Protein AF-A0A7S2HDJ0-F1 (afdb_monomer_lite)

Structure (mmCIF, N/CA/C/O backbone):
data_AF-A0A7S2HDJ0-F1
#
_entry.id   AF-A0A7S2HDJ0-F1
#
loop_
_atom_site.group_PDB
_atom_site.id
_atom_site.type_symbol
_atom_site.label_atom_id
_a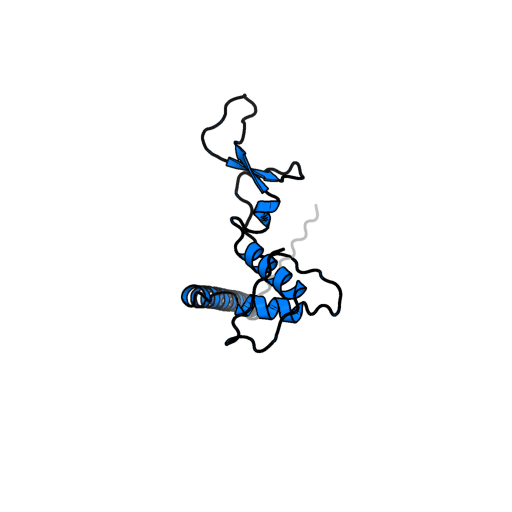tom_site.label_alt_id
_atom_site.label_comp_id
_atom_site.label_asym_id
_atom_site.label_entity_id
_atom_site.label_seq_id
_atom_site.pdbx_PDB_ins_code
_atom_site.Cartn_x
_atom_site.Cartn_y
_atom_site.Cartn_z
_atom_site.occupancy
_atom_site.B_iso_or_equiv
_atom_site.auth_seq_id
_atom_site.auth_comp_id
_atom_site.auth_asym_id
_atom_site.auth_atom_id
_atom_site.pdbx_PDB_model_num
ATOM 1 N N . TYR A 1 1 ? -6.342 12.410 1.109 1.00 81.88 1 TYR A N 1
ATOM 2 C CA . TYR A 1 1 ? -6.616 11.219 0.274 1.00 81.88 1 TYR A CA 1
ATOM 3 C C . TYR A 1 1 ? -8.071 10.812 0.519 1.00 81.88 1 TYR A C 1
ATOM 5 O O . TYR A 1 1 ? -8.551 11.154 1.596 1.00 81.88 1 TYR A O 1
ATOM 13 N N . PRO A 1 2 ? -8.827 10.201 -0.415 1.00 92.69 2 PRO A N 1
ATOM 14 C CA . PRO A 1 2 ? -10.202 9.777 -0.120 1.00 92.69 2 PRO A CA 1
ATOM 15 C C . PRO A 1 2 ? -10.238 8.757 1.028 1.00 92.69 2 PRO A C 1
ATOM 17 O O . PRO A 1 2 ? -9.306 7.973 1.188 1.00 92.69 2 PRO A O 1
ATOM 20 N N . ALA A 1 3 ? -11.294 8.791 1.840 1.00 93.62 3 ALA A N 1
ATOM 21 C CA . ALA A 1 3 ? -11.500 7.834 2.924 1.00 93.62 3 ALA A CA 1
ATOM 22 C C . ALA A 1 3 ? -12.165 6.552 2.399 1.00 93.62 3 ALA A C 1
ATOM 24 O O . ALA A 1 3 ? -13.016 6.619 1.513 1.00 93.62 3 ALA A O 1
ATOM 25 N N . GLN A 1 4 ? -11.790 5.405 2.965 1.00 91.38 4 GLN A N 1
ATOM 26 C CA . GLN A 1 4 ? -12.448 4.117 2.758 1.00 91.38 4 GLN A CA 1
ATOM 27 C C . GLN A 1 4 ? -13.011 3.608 4.078 1.00 91.38 4 GLN A C 1
ATOM 29 O O . GLN A 1 4 ? -12.298 3.566 5.082 1.00 91.38 4 GLN A O 1
ATOM 34 N N . ASP A 1 5 ? -14.275 3.205 4.064 1.00 88.25 5 ASP A N 1
ATOM 35 C CA . ASP A 1 5 ? -14.889 2.521 5.194 1.00 88.25 5 ASP A CA 1
ATOM 36 C C . ASP A 1 5 ? -14.605 1.013 5.134 1.00 88.25 5 ASP A C 1
ATOM 38 O O . ASP A 1 5 ? -14.351 0.442 4.071 1.00 88.25 5 ASP A O 1
ATOM 42 N N . VAL A 1 6 ? -14.623 0.378 6.303 1.00 87.31 6 VAL A N 1
ATOM 43 C CA . VAL A 1 6 ? -14.433 -1.070 6.458 1.00 87.31 6 VAL A CA 1
ATOM 44 C C . VAL A 1 6 ? -15.812 -1.726 6.549 1.00 87.31 6 VAL A C 1
ATOM 46 O O . VAL A 1 6 ? -16.703 -1.134 7.167 1.00 87.31 6 VAL A O 1
ATOM 49 N N . PRO A 1 7 ? -16.011 -2.932 5.986 1.00 81.94 7 PRO A N 1
ATOM 50 C CA . PRO A 1 7 ? -17.234 -3.697 6.201 1.00 81.94 7 PRO A CA 1
ATOM 51 C C . PRO A 1 7 ? -17.507 -3.894 7.702 1.00 81.94 7 PRO A C 1
ATOM 53 O O . PRO A 1 7 ? -16.668 -4.415 8.443 1.00 81.94 7 PRO A O 1
ATOM 56 N N . THR A 1 8 ? -18.669 -3.429 8.167 1.00 79.12 8 THR A N 1
ATOM 57 C CA . THR A 1 8 ? -19.036 -3.413 9.596 1.00 79.12 8 THR A CA 1
ATOM 58 C C . THR A 1 8 ? -19.361 -4.798 10.151 1.00 79.12 8 THR A C 1
ATOM 60 O O . THR A 1 8 ? -19.319 -5.005 11.361 1.00 79.12 8 THR A O 1
ATOM 63 N N . ASP A 1 9 ? -19.666 -5.749 9.276 1.00 83.44 9 ASP A N 1
ATOM 64 C CA . ASP A 1 9 ? -19.882 -7.163 9.572 1.00 83.44 9 ASP A CA 1
ATOM 65 C C . ASP A 1 9 ? -18.575 -7.916 9.859 1.00 83.44 9 ASP A C 1
ATOM 67 O O . ASP A 1 9 ? -18.581 -8.896 10.604 1.00 83.44 9 ASP A O 1
ATOM 71 N N . ALA A 1 10 ? -17.453 -7.443 9.314 1.00 81.69 10 ALA A N 1
ATOM 72 C CA . ALA A 1 10 ? -16.160 -8.109 9.431 1.00 81.69 10 ALA A CA 1
ATOM 73 C C . ALA A 1 10 ? -15.216 -7.465 10.464 1.00 81.69 10 ALA A C 1
ATOM 75 O O . ALA A 1 10 ? -14.338 -8.143 11.002 1.00 81.69 10 ALA A O 1
ATOM 76 N N . LEU A 1 11 ? -15.392 -6.176 10.782 1.00 85.50 11 LEU A N 1
ATOM 77 C CA . LEU A 1 11 ? -14.609 -5.485 11.808 1.00 85.50 11 LEU A CA 1
ATOM 78 C C . LEU A 1 11 ? -15.492 -4.556 12.653 1.00 85.50 11 LEU A C 1
ATOM 80 O O . LEU A 1 11 ? -15.954 -3.519 12.188 1.00 85.50 11 LEU A O 1
ATOM 84 N N . ALA A 1 12 ? -15.647 -4.876 13.940 1.00 87.62 12 ALA A N 1
ATOM 85 C CA . ALA A 1 12 ? -16.440 -4.079 14.886 1.00 87.62 12 ALA A CA 1
ATOM 86 C C . ALA A 1 12 ? -15.779 -2.746 15.313 1.00 87.62 12 ALA A C 1
ATOM 88 O O . ALA A 1 12 ? -16.302 -2.035 16.170 1.00 87.62 12 ALA A O 1
ATOM 89 N N . LEU A 1 13 ? -14.603 -2.419 14.770 1.00 85.50 13 LEU A N 1
ATOM 90 C CA . LEU A 1 13 ? -13.811 -1.259 15.167 1.00 85.50 13 LEU A CA 1
ATOM 91 C C . LEU A 1 13 ? -14.060 -0.074 14.227 1.00 85.50 13 LEU A C 1
ATOM 93 O O . LEU A 1 13 ? -13.870 -0.171 13.017 1.00 85.50 13 LEU A O 1
ATOM 97 N N . THR A 1 14 ? -14.407 1.078 14.800 1.00 91.19 14 THR A N 1
ATOM 98 C CA . THR A 1 14 ? -14.558 2.327 14.047 1.00 91.19 14 THR A CA 1
ATOM 99 C C . THR A 1 14 ? -13.198 2.978 13.810 1.00 91.19 14 THR A C 1
ATOM 101 O O . THR A 1 14 ? -12.558 3.458 14.747 1.00 91.19 14 THR A O 1
ATOM 104 N N . LEU A 1 15 ? -12.772 3.043 12.547 1.00 93.38 15 LEU A N 1
ATOM 105 C CA . LEU A 1 15 ? -11.538 3.727 12.164 1.00 93.38 15 LEU A CA 1
ATOM 106 C C . LEU A 1 15 ? -11.670 5.255 12.234 1.00 93.38 15 LEU A C 1
ATOM 108 O O . LEU A 1 15 ? -12.661 5.862 11.802 1.00 93.38 15 LEU A O 1
ATOM 112 N N . GLN A 1 16 ? -10.604 5.894 12.707 1.00 95.50 16 GLN A N 1
ATOM 113 C CA . GLN A 1 16 ? -10.457 7.345 12.675 1.00 95.50 16 GLN A CA 1
ATOM 114 C C . GLN A 1 16 ? -10.378 7.862 11.226 1.00 95.50 16 GLN A C 1
ATOM 116 O O . GLN A 1 16 ? -10.009 7.108 10.320 1.00 95.50 16 GLN A O 1
ATOM 121 N N . PRO A 1 17 ? -10.701 9.144 10.964 1.00 95.50 17 PRO A N 1
ATOM 122 C CA . PRO A 1 17 ? -10.718 9.678 9.602 1.00 95.50 17 PRO A CA 1
ATOM 123 C C . PRO A 1 17 ? -9.393 9.509 8.850 1.00 95.50 17 PRO A C 1
ATOM 125 O O . PRO A 1 17 ? -9.406 9.191 7.666 1.00 95.50 17 PRO A O 1
ATOM 128 N N . TRP A 1 18 ? -8.250 9.673 9.525 1.00 94.94 18 TRP A N 1
ATOM 129 C CA . TRP A 1 18 ? -6.934 9.475 8.906 1.00 94.94 18 TRP A CA 1
ATOM 130 C C . TRP A 1 18 ? -6.652 8.001 8.598 1.00 94.94 18 TRP A C 1
ATOM 132 O O . TRP A 1 18 ? -6.180 7.699 7.509 1.00 94.94 18 TRP A O 1
ATOM 142 N N . GLN A 1 19 ? -7.040 7.081 9.485 1.00 95.62 19 GLN A N 1
ATOM 143 C CA . GLN A 1 19 ? -6.859 5.637 9.284 1.00 95.62 19 GLN A CA 1
ATOM 144 C C . GLN A 1 19 ? -7.632 5.136 8.062 1.00 95.62 19 GLN A C 1
ATOM 146 O O . GLN A 1 19 ? -7.142 4.299 7.312 1.00 95.62 19 GLN A O 1
ATOM 151 N N . ARG A 1 20 ? -8.820 5.699 7.807 1.00 95.44 20 ARG A N 1
ATOM 152 C CA . ARG A 1 20 ? -9.611 5.411 6.599 1.00 95.44 20 ARG A CA 1
ATOM 153 C C . ARG A 1 20 ? -8.941 5.895 5.318 1.00 95.44 20 ARG A C 1
ATOM 155 O O . ARG A 1 20 ? -9.089 5.272 4.270 1.00 95.44 20 ARG A O 1
ATOM 162 N N . GLN A 1 21 ? -8.203 7.001 5.388 1.00 96.31 21 GLN A N 1
ATOM 163 C CA . GLN A 1 21 ? -7.406 7.484 4.261 1.00 96.31 21 GLN A CA 1
ATOM 164 C C . GLN A 1 21 ? -6.178 6.601 4.032 1.00 96.31 21 GLN A C 1
ATOM 166 O O . GLN A 1 21 ? -5.887 6.254 2.886 1.00 96.31 21 GLN A O 1
ATOM 171 N N . THR A 1 22 ? -5.487 6.204 5.106 1.00 96.06 22 THR A N 1
ATOM 172 C CA . THR A 1 22 ? -4.358 5.266 5.044 1.00 96.06 22 THR A CA 1
ATOM 173 C C . THR A 1 22 ? -4.796 3.918 4.479 1.00 96.06 22 THR A C 1
ATOM 175 O O . THR A 1 22 ? -4.134 3.396 3.586 1.00 96.06 22 THR A O 1
ATOM 178 N N . LEU A 1 23 ? -5.952 3.403 4.905 1.00 94.81 23 LEU A N 1
ATOM 179 C CA . LEU A 1 23 ? -6.549 2.176 4.380 1.00 94.81 23 LEU A CA 1
ATOM 180 C C . LEU A 1 23 ? -6.783 2.255 2.868 1.00 94.81 23 LEU A C 1
ATOM 182 O O . LEU A 1 23 ? -6.300 1.393 2.136 1.00 94.81 23 LEU A O 1
ATOM 186 N N . LYS A 1 24 ? -7.464 3.309 2.391 1.00 95.19 24 LYS A N 1
ATOM 187 C CA . LYS A 1 24 ? -7.703 3.501 0.952 1.00 95.19 24 LYS A CA 1
ATOM 188 C C . LYS A 1 24 ? -6.392 3.542 0.179 1.00 95.19 24 LYS A C 1
ATOM 190 O O . LYS A 1 24 ? -6.287 2.967 -0.898 1.00 95.19 24 LYS A O 1
ATOM 195 N N . ARG A 1 25 ? -5.381 4.215 0.737 1.00 94.56 25 ARG A N 1
ATOM 196 C CA . ARG A 1 25 ? -4.068 4.342 0.100 1.00 94.56 25 ARG A CA 1
ATOM 197 C C . ARG A 1 25 ? -3.355 3.004 0.015 1.00 94.56 25 ARG A C 1
ATOM 199 O O . ARG A 1 25 ? -2.767 2.697 -1.016 1.00 94.56 25 ARG A O 1
ATOM 206 N N . ALA A 1 26 ? -3.409 2.218 1.082 1.00 93.94 26 ALA A N 1
ATOM 207 C CA . ALA A 1 26 ? -2.818 0.893 1.104 1.00 93.94 26 ALA A CA 1
ATOM 208 C C . ALA A 1 26 ? -3.500 -0.035 0.083 1.00 93.94 26 ALA A C 1
ATOM 210 O O . ALA A 1 26 ? -2.803 -0.666 -0.707 1.00 93.94 26 ALA A O 1
ATOM 211 N N . ALA A 1 27 ? -4.835 -0.033 0.013 1.00 92.25 27 ALA A N 1
ATOM 212 C CA . ALA A 1 27 ? -5.591 -0.814 -0.970 1.00 92.25 27 ALA A CA 1
ATOM 213 C C . ALA A 1 27 ? -5.268 -0.411 -2.426 1.00 92.25 27 ALA A C 1
ATOM 215 O O . ALA A 1 27 ? -5.080 -1.263 -3.299 1.00 92.25 27 ALA A O 1
ATOM 216 N N . ASP A 1 28 ? -5.126 0.888 -2.694 1.00 92.25 28 ASP A N 1
ATOM 217 C CA . ASP A 1 28 ? -4.737 1.384 -4.020 1.00 92.25 28 ASP A CA 1
ATOM 218 C C . ASP A 1 28 ? -3.302 0.973 -4.390 1.00 92.25 28 ASP A C 1
ATOM 220 O O . ASP A 1 28 ? -3.009 0.682 -5.546 1.00 92.25 28 ASP A O 1
ATOM 224 N N . HIS A 1 29 ? -2.400 0.890 -3.410 1.00 91.25 29 HIS A N 1
ATOM 225 C CA . HIS A 1 29 ? -1.033 0.406 -3.617 1.00 91.25 29 HIS A CA 1
ATOM 226 C C . HIS A 1 29 ? -0.958 -1.115 -3.843 1.00 91.25 29 HIS A C 1
ATOM 228 O O . HIS A 1 29 ? -0.083 -1.588 -4.572 1.00 91.25 29 HIS A O 1
ATOM 234 N N . GLU A 1 30 ? -1.856 -1.900 -3.245 1.00 90.69 30 GLU A N 1
ATOM 235 C CA . GLU A 1 30 ? -1.959 -3.340 -3.518 1.00 90.69 30 GLU A CA 1
ATOM 236 C C . GLU A 1 30 ? -2.475 -3.629 -4.932 1.00 90.69 30 GLU A C 1
ATOM 238 O O . GLU A 1 30 ? -2.050 -4.602 -5.553 1.00 90.69 30 GLU A O 1
ATOM 243 N N . SER A 1 31 ? -3.343 -2.760 -5.455 1.00 89.38 31 SER A N 1
ATOM 244 C CA . SER A 1 31 ? -3.953 -2.886 -6.784 1.00 89.38 31 SER A CA 1
ATOM 245 C C . SER A 1 31 ? -3.208 -2.137 -7.896 1.00 89.38 31 SER A C 1
ATOM 247 O O . SER A 1 31 ? -3.633 -2.171 -9.053 1.00 89.38 31 SER A O 1
ATOM 249 N N . LEU A 1 32 ? -2.083 -1.488 -7.578 1.00 89.56 32 LEU A N 1
ATOM 250 C CA . LEU A 1 32 ? -1.310 -0.705 -8.536 1.00 89.56 32 LEU A CA 1
ATOM 251 C C . LEU A 1 32 ? -0.801 -1.592 -9.695 1.00 89.56 32 LEU A C 1
ATOM 253 O O . LEU A 1 32 ? -0.070 -2.558 -9.446 1.00 89.56 32 LEU A O 1
ATOM 257 N N . PRO A 1 33 ? -1.122 -1.277 -10.966 1.00 86.88 33 PRO A N 1
ATOM 258 C CA . PRO A 1 33 ? -0.614 -2.031 -12.110 1.00 86.88 33 PRO A CA 1
ATOM 259 C C . PRO A 1 33 ? 0.919 -2.024 -12.159 1.00 86.88 33 PRO A C 1
ATOM 261 O O . PRO A 1 33 ? 1.544 -0.971 -12.091 1.00 86.88 33 PRO A O 1
ATOM 264 N N . GLY A 1 34 ? 1.541 -3.203 -12.265 1.00 84.50 34 GLY A N 1
ATOM 265 C CA . GLY A 1 34 ? 3.004 -3.347 -12.183 1.00 84.50 34 GLY A CA 1
ATOM 266 C C . GLY A 1 34 ? 3.580 -3.194 -10.765 1.00 84.50 34 GLY A C 1
ATOM 267 O O . GLY A 1 34 ? 4.799 -3.222 -10.584 1.00 84.50 34 GLY A O 1
ATOM 268 N N . GLY A 1 35 ? 2.715 -3.068 -9.754 1.00 89.94 35 GLY A N 1
ATOM 269 C CA . GLY A 1 35 ? 3.072 -2.981 -8.344 1.00 89.94 35 GLY A CA 1
ATOM 270 C C . GLY A 1 35 ? 3.884 -1.735 -7.996 1.00 89.94 35 GLY A C 1
ATOM 271 O O . GLY A 1 35 ? 4.010 -0.799 -8.782 1.00 89.94 35 GLY A O 1
ATOM 272 N N . LEU A 1 36 ? 4.493 -1.747 -6.815 1.00 88.88 36 LEU A N 1
ATOM 273 C CA . LEU A 1 36 ? 5.377 -0.705 -6.302 1.00 88.88 36 LEU A CA 1
ATOM 274 C C . LEU A 1 36 ? 6.506 -0.357 -7.286 1.00 88.88 36 LEU A C 1
ATOM 276 O O . LEU A 1 36 ? 6.880 0.805 -7.417 1.00 88.88 36 LEU A O 1
ATOM 280 N N . ASN A 1 37 ? 7.019 -1.348 -8.020 1.00 89.94 37 ASN A N 1
ATOM 281 C CA . ASN A 1 37 ? 8.119 -1.141 -8.960 1.00 89.94 37 ASN A CA 1
ATOM 282 C C . ASN A 1 37 ? 7.713 -0.326 -10.196 1.00 89.94 37 ASN A C 1
ATOM 284 O O . ASN A 1 37 ? 8.574 0.329 -10.780 1.00 89.94 37 ASN A O 1
ATOM 288 N N . SER A 1 38 ? 6.425 -0.258 -10.547 1.00 88.56 38 SER A N 1
ATOM 289 C CA . SER A 1 38 ? 5.935 0.633 -11.614 1.00 88.56 38 SER A CA 1
ATOM 290 C C . SER A 1 38 ? 6.167 2.127 -11.326 1.00 88.56 38 SER A C 1
ATOM 292 O O . SER A 1 38 ? 6.239 2.945 -12.248 1.00 88.56 38 SER A O 1
ATOM 294 N N . LEU A 1 39 ? 6.333 2.493 -10.048 1.00 88.62 39 LEU A N 1
ATOM 295 C CA . LEU A 1 39 ? 6.646 3.863 -9.636 1.00 88.62 39 LEU A CA 1
ATOM 296 C C . LEU A 1 39 ? 8.087 4.253 -9.968 1.00 88.62 39 LEU A C 1
ATOM 298 O O . LEU A 1 39 ? 8.377 5.432 -10.145 1.00 88.62 39 LEU A O 1
ATOM 302 N N . PHE A 1 40 ? 8.984 3.272 -10.055 1.00 90.81 40 PHE A N 1
ATOM 303 C CA . PHE A 1 40 ? 10.417 3.492 -10.237 1.00 90.81 40 PHE A CA 1
ATOM 304 C C . PHE A 1 40 ? 10.899 3.115 -11.631 1.00 90.81 40 PHE A C 1
ATOM 306 O O . PHE A 1 40 ? 11.919 3.631 -12.074 1.00 90.81 40 PHE A O 1
ATOM 313 N N . TRP A 1 41 ? 10.169 2.250 -12.327 1.00 90.38 41 TRP A N 1
ATOM 314 C CA . TRP A 1 41 ? 10.545 1.725 -13.630 1.00 90.38 41 TRP A CA 1
ATOM 315 C C . TRP A 1 41 ? 9.525 2.117 -14.688 1.00 90.38 41 TRP A C 1
ATOM 317 O O . TRP A 1 41 ? 8.318 2.084 -14.452 1.00 90.38 41 TRP A O 1
ATOM 327 N N . GLU A 1 42 ? 10.013 2.461 -15.871 1.00 89.19 42 GLU A N 1
ATOM 328 C CA . GLU A 1 42 ? 9.183 2.743 -17.036 1.00 89.19 42 GLU A CA 1
ATOM 329 C C . GLU A 1 42 ? 9.642 1.922 -18.237 1.00 89.19 42 GLU A C 1
ATOM 331 O O . GLU A 1 42 ? 10.837 1.674 -18.424 1.00 89.19 42 GLU A O 1
ATOM 336 N N . ALA A 1 43 ? 8.675 1.485 -19.042 1.00 86.19 43 ALA A N 1
ATOM 337 C CA . ALA A 1 43 ? 8.961 0.869 -20.324 1.00 86.19 43 ALA A CA 1
ATOM 338 C C . ALA A 1 43 ? 9.455 1.959 -21.281 1.00 86.19 43 ALA A C 1
ATOM 340 O O . ALA A 1 43 ? 8.787 2.973 -21.480 1.00 86.19 43 ALA A O 1
ATOM 341 N N . SER A 1 44 ? 10.626 1.743 -21.865 1.00 80.31 44 SER A N 1
ATOM 342 C CA . SER A 1 44 ? 11.258 2.654 -22.806 1.00 80.31 44 SER A CA 1
ATOM 343 C C . SER A 1 44 ? 11.655 1.886 -24.066 1.00 80.31 44 SER A C 1
ATOM 345 O O . SER A 1 44 ? 12.206 0.783 -23.967 1.00 80.31 44 SER A O 1
ATOM 347 N N . PRO A 1 45 ? 11.386 2.417 -25.269 1.00 72.62 45 PRO A N 1
ATOM 348 C CA . PRO A 1 45 ? 11.893 1.807 -26.487 1.00 72.62 45 PRO A CA 1
ATOM 349 C C . PRO A 1 45 ? 13.426 1.821 -26.444 1.00 72.62 45 PRO A C 1
ATOM 351 O O . PRO A 1 45 ? 14.042 2.881 -26.324 1.00 72.62 45 PRO A O 1
ATOM 354 N N . MET A 1 46 ? 14.056 0.646 -26.527 1.00 64.31 46 MET A N 1
ATOM 355 C CA . MET A 1 46 ? 15.511 0.576 -26.654 1.00 64.31 46 MET A CA 1
ATOM 356 C C . MET A 1 46 ? 15.901 1.153 -28.017 1.00 64.31 46 MET A C 1
ATOM 358 O O . MET A 1 46 ? 15.592 0.574 -29.057 1.00 64.31 46 MET A O 1
ATOM 362 N N . GLN A 1 47 ? 16.574 2.304 -28.017 1.00 60.03 47 GLN A N 1
ATOM 363 C CA . GLN A 1 47 ? 17.226 2.811 -29.219 1.00 60.03 47 GLN A CA 1
ATOM 364 C C . GLN A 1 47 ? 18.582 2.127 -29.369 1.00 60.03 47 GLN A C 1
ATOM 366 O O . GLN A 1 47 ? 19.382 2.096 -28.433 1.00 60.03 47 GLN A O 1
ATOM 371 N N . GLN A 1 48 ? 18.834 1.558 -30.545 1.00 56.50 48 GLN A N 1
ATOM 372 C CA . GLN A 1 48 ? 20.146 1.023 -30.877 1.00 56.50 48 GLN A CA 1
ATOM 373 C C . GLN A 1 48 ? 21.106 2.187 -31.169 1.00 56.50 48 GLN A C 1
ATOM 375 O O . GLN A 1 48 ? 20.698 3.216 -31.710 1.00 56.50 48 GLN A O 1
ATOM 380 N N . GLN A 1 49 ? 22.389 2.014 -30.841 1.00 55.84 49 GLN A N 1
ATOM 381 C CA . GLN A 1 49 ? 23.435 3.039 -30.982 1.00 55.84 49 GLN A CA 1
ATOM 382 C C . GLN A 1 49 ? 23.633 3.531 -32.437 1.00 55.84 49 GLN A C 1
ATOM 384 O O . GLN A 1 49 ? 24.186 4.605 -32.648 1.00 55.84 49 GLN A O 1
ATOM 389 N N . ASP A 1 50 ? 23.094 2.802 -33.422 1.00 59.66 50 ASP A N 1
ATOM 390 C CA . ASP A 1 50 ? 23.162 3.103 -34.860 1.00 59.66 50 ASP A CA 1
ATOM 391 C C . ASP A 1 50 ? 21.940 3.877 -35.406 1.00 59.66 50 ASP A C 1
ATOM 393 O O . ASP A 1 50 ? 21.709 3.923 -36.616 1.00 59.66 50 ASP A O 1
ATOM 397 N N . GLY A 1 51 ? 21.101 4.454 -34.536 1.00 59.62 51 GLY A N 1
ATOM 398 C CA . GLY A 1 51 ? 19.950 5.278 -34.940 1.00 59.62 51 GLY A CA 1
ATOM 399 C C . GLY A 1 51 ? 18.775 4.497 -35.544 1.00 59.62 51 GLY A C 1
ATOM 400 O O . GLY A 1 51 ? 17.825 5.094 -36.051 1.00 59.62 51 GLY A O 1
ATOM 401 N N . ARG A 1 52 ? 18.813 3.161 -35.488 1.00 58.50 52 ARG A N 1
ATOM 402 C CA . ARG A 1 52 ? 17.701 2.287 -35.873 1.00 58.50 52 ARG A CA 1
ATOM 403 C C . ARG A 1 52 ? 16.893 1.920 -34.631 1.00 58.50 52 ARG A C 1
ATOM 405 O O . ARG A 1 52 ? 17.412 1.310 -33.697 1.00 58.50 52 ARG A O 1
ATOM 412 N N . THR A 1 53 ? 15.615 2.287 -34.620 1.00 55.56 53 THR A N 1
ATOM 413 C CA . THR A 1 53 ? 14.654 1.775 -33.640 1.00 55.56 53 THR A CA 1
ATOM 414 C C . THR A 1 53 ? 14.381 0.319 -33.995 1.00 55.56 53 THR A C 1
ATOM 416 O O . THR A 1 53 ? 13.798 0.046 -35.042 1.00 55.56 53 THR A O 1
ATOM 419 N N . LEU A 1 54 ? 14.846 -0.621 -33.171 1.00 53.25 54 LEU A N 1
ATOM 420 C CA . LEU A 1 54 ? 14.429 -2.012 -33.310 1.00 53.25 54 LEU A CA 1
ATOM 421 C C . LEU A 1 54 ? 12.951 -2.099 -32.940 1.00 53.25 54 LEU A C 1
ATOM 423 O O . LEU A 1 54 ? 12.544 -1.640 -31.869 1.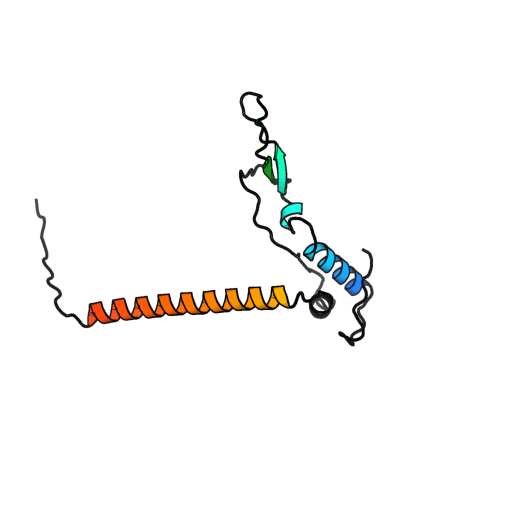00 53.25 54 LEU A O 1
ATOM 427 N N . ASP A 1 55 ? 12.162 -2.699 -33.825 1.00 48.47 55 ASP A N 1
ATOM 428 C CA . ASP A 1 55 ? 10.787 -3.053 -33.520 1.00 48.47 55 ASP A CA 1
ATOM 429 C C . ASP A 1 55 ? 10.756 -3.954 -32.270 1.00 48.47 55 ASP A C 1
ATOM 431 O O . ASP A 1 55 ? 11.260 -5.075 -32.253 1.00 48.47 55 ASP A O 1
ATOM 435 N N . ALA A 1 56 ? 10.126 -3.423 -31.222 1.00 50.97 56 ALA A N 1
ATOM 436 C CA . ALA A 1 56 ? 9.354 -4.156 -30.221 1.00 50.97 56 ALA A CA 1
ATOM 437 C C . ALA A 1 56 ? 10.053 -4.955 -29.096 1.00 50.97 56 ALA A C 1
ATOM 439 O O . ALA A 1 56 ? 9.393 -5.789 -28.477 1.00 50.97 56 ALA A O 1
ATOM 440 N N . THR A 1 57 ? 11.290 -4.643 -28.694 1.00 55.75 57 THR A N 1
ATOM 441 C CA . THR A 1 57 ? 11.748 -5.012 -27.330 1.00 55.75 57 THR A CA 1
ATOM 442 C C . THR A 1 57 ? 11.856 -3.768 -26.458 1.00 55.75 57 THR A C 1
ATOM 444 O O . THR A 1 57 ? 12.839 -3.032 -26.513 1.00 55.75 57 THR A O 1
ATOM 447 N N . ALA A 1 58 ? 10.802 -3.498 -25.682 1.00 66.62 58 ALA A N 1
ATOM 448 C CA . ALA A 1 58 ? 10.803 -2.422 -24.699 1.00 66.62 58 ALA A CA 1
ATOM 449 C C . ALA A 1 58 ? 11.796 -2.766 -23.581 1.00 66.62 58 ALA A C 1
ATOM 451 O O . ALA A 1 58 ? 11.595 -3.723 -22.830 1.00 66.62 58 ALA A O 1
ATOM 452 N N . GLY A 1 59 ? 12.872 -1.988 -23.490 1.00 81.50 59 GLY A N 1
ATOM 453 C CA . GLY A 1 59 ? 13.736 -1.993 -22.320 1.00 81.50 59 GLY A CA 1
ATOM 454 C C . GLY A 1 59 ? 13.019 -1.336 -21.144 1.00 81.50 59 GLY A C 1
ATOM 455 O O . GLY A 1 59 ? 12.039 -0.611 -21.305 1.00 81.50 59 GLY A O 1
ATOM 456 N N . TRP A 1 60 ? 13.514 -1.576 -19.941 1.00 86.38 60 TRP A N 1
ATOM 457 C CA . TRP A 1 60 ? 13.027 -0.932 -18.729 1.00 86.38 60 TRP A CA 1
ATOM 458 C C . TRP A 1 60 ? 14.090 0.024 -18.225 1.00 86.38 60 TRP A C 1
ATOM 460 O O . TRP A 1 60 ? 15.249 -0.361 -18.079 1.00 86.38 60 TRP A O 1
ATOM 470 N N . LYS A 1 61 ? 13.703 1.268 -17.960 1.00 89.81 61 LYS A N 1
ATOM 471 C CA . LYS A 1 61 ? 14.597 2.294 -17.425 1.00 89.81 61 LYS A CA 1
ATOM 472 C C . LYS A 1 61 ? 14.143 2.696 -16.030 1.00 89.81 61 LYS A C 1
ATOM 474 O O . LYS A 1 61 ? 12.947 2.873 -15.792 1.00 89.81 61 LYS A O 1
ATOM 479 N N . HIS A 1 62 ? 15.093 2.843 -15.114 1.00 91.31 62 HIS A N 1
ATOM 480 C CA . HIS A 1 62 ? 14.814 3.408 -13.802 1.00 91.31 62 HIS A CA 1
ATOM 481 C C . HIS A 1 62 ? 14.611 4.928 -13.921 1.00 91.31 62 HIS A C 1
ATOM 483 O O . HIS A 1 62 ? 15.459 5.631 -14.461 1.00 91.31 62 HIS A O 1
ATOM 489 N N . ARG A 1 63 ? 13.505 5.468 -13.402 1.00 89.62 63 ARG A N 1
ATOM 490 C CA . ARG A 1 63 ? 13.127 6.886 -13.564 1.00 89.62 63 ARG A CA 1
ATOM 491 C C . ARG A 1 63 ? 14.114 7.862 -12.925 1.00 89.62 63 ARG A C 1
ATOM 493 O O . ARG A 1 63 ? 14.280 8.972 -13.412 1.00 89.62 63 ARG A O 1
ATOM 500 N N . LEU A 1 64 ? 14.737 7.462 -11.816 1.00 87.62 64 LEU A N 1
ATOM 501 C CA . LEU A 1 64 ? 15.649 8.313 -11.038 1.00 87.62 64 LEU A CA 1
ATOM 502 C C . LEU A 1 64 ? 17.129 7.962 -11.235 1.00 87.62 64 LEU A C 1
ATOM 504 O O . LEU A 1 64 ? 17.982 8.575 -10.606 1.00 87.62 64 LEU A O 1
ATOM 508 N N . GLY A 1 65 ? 17.438 6.949 -12.046 1.00 84.25 65 GLY A N 1
ATOM 509 C CA . GLY A 1 65 ? 18.799 6.440 -12.198 1.00 84.25 65 GLY A CA 1
ATOM 510 C C . GLY A 1 65 ? 19.152 6.173 -13.653 1.00 84.25 65 GLY A C 1
ATOM 511 O O . GLY A 1 65 ? 18.331 6.330 -14.552 1.00 84.25 65 GLY A O 1
ATOM 512 N N . GLU A 1 66 ? 20.386 5.737 -13.875 1.00 85.62 66 GLU A N 1
ATOM 513 C CA . GLU A 1 66 ? 20.876 5.354 -15.207 1.00 85.62 66 GLU A CA 1
ATOM 514 C C . GLU A 1 66 ? 20.771 3.842 -15.459 1.00 85.62 66 GLU A C 1
ATOM 516 O O . GLU A 1 66 ? 21.170 3.346 -16.511 1.00 85.62 66 GLU A O 1
ATOM 521 N N . GLU A 1 67 ? 20.201 3.0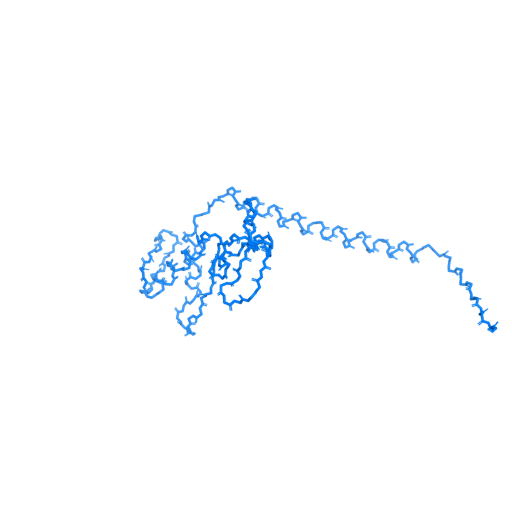94 -14.508 1.00 87.75 67 GLU A N 1
ATOM 522 C CA . GLU A 1 67 ? 20.014 1.655 -14.648 1.00 87.75 67 GLU A CA 1
ATOM 523 C C . GLU A 1 67 ? 18.986 1.341 -15.744 1.00 87.75 67 GLU A C 1
ATOM 525 O O . GLU A 1 67 ? 17.861 1.860 -15.759 1.00 87.75 67 GLU A O 1
ATOM 530 N N . THR A 1 68 ? 19.378 0.448 -16.650 1.00 87.94 68 THR A N 1
ATOM 531 C CA . THR A 1 68 ? 18.527 -0.084 -17.713 1.00 87.94 68 THR A CA 1
ATOM 532 C C . THR A 1 68 ? 18.528 -1.605 -17.662 1.00 87.94 68 THR A C 1
ATOM 534 O O . THR A 1 68 ? 19.525 -2.234 -17.310 1.00 87.94 68 THR A O 1
ATOM 537 N N . ARG A 1 69 ? 17.383 -2.209 -17.980 1.00 84.88 69 ARG A N 1
ATOM 538 C CA . ARG A 1 69 ? 17.189 -3.660 -17.975 1.00 84.88 69 ARG A CA 1
ATOM 539 C C . ARG A 1 69 ? 16.516 -4.105 -19.261 1.00 84.88 69 ARG A C 1
ATOM 541 O O . ARG A 1 69 ? 15.618 -3.438 -19.767 1.00 84.88 69 ARG A O 1
ATOM 548 N N . SER A 1 70 ? 16.930 -5.260 -19.766 1.00 84.44 70 SER A N 1
ATOM 549 C CA . SER A 1 70 ? 16.317 -5.894 -20.937 1.00 84.44 70 SER A CA 1
ATOM 550 C C . SER A 1 70 ? 15.015 -6.631 -20.607 1.00 84.44 70 SER A C 1
ATOM 552 O O . SER A 1 70 ? 14.216 -6.890 -21.499 1.00 84.44 70 SER A O 1
ATOM 554 N N . HIS A 1 71 ? 14.785 -6.960 -19.334 1.00 83.12 71 HIS A N 1
ATOM 555 C CA . HIS A 1 71 ? 13.592 -7.653 -18.851 1.00 83.12 71 HIS A CA 1
ATOM 556 C C . HIS A 1 71 ? 12.824 -6.788 -17.838 1.00 83.12 71 HIS A C 1
ATOM 558 O O . HIS A 1 71 ? 13.427 -5.933 -17.178 1.00 83.12 71 HIS A O 1
ATOM 564 N N . PRO A 1 72 ? 11.507 -7.014 -17.667 1.00 84.31 72 PRO A N 1
ATOM 565 C CA . PRO A 1 72 ? 10.724 -6.299 -16.669 1.00 84.31 72 PRO A CA 1
ATOM 566 C C . PRO A 1 72 ? 11.285 -6.498 -15.257 1.00 84.31 72 PRO A C 1
ATOM 568 O O . PRO A 1 72 ? 11.809 -7.575 -14.940 1.00 84.31 72 PRO A O 1
ATOM 571 N N . PRO A 1 73 ? 11.193 -5.474 -14.389 1.00 85.50 73 PRO A N 1
ATOM 572 C CA . PRO A 1 73 ? 11.495 -5.648 -12.978 1.00 85.50 73 PRO A CA 1
ATOM 573 C C . PRO A 1 73 ? 10.494 -6.638 -12.355 1.00 85.50 73 PRO A C 1
ATOM 575 O O . PRO A 1 73 ? 9.338 -6.705 -12.788 1.00 85.50 73 PRO A O 1
ATOM 578 N N . PRO A 1 74 ? 10.902 -7.403 -11.324 1.00 84.88 74 PRO A N 1
ATOM 579 C CA . PRO A 1 74 ? 9.976 -8.269 -10.600 1.00 84.88 74 PRO A CA 1
ATOM 580 C C . PRO A 1 74 ? 8.805 -7.443 -10.058 1.00 84.88 74 PRO A C 1
ATOM 582 O O . PRO A 1 74 ? 8.978 -6.286 -9.686 1.00 84.88 74 PRO A O 1
ATOM 585 N N . THR A 1 75 ? 7.600 -8.005 -10.015 1.00 85.56 75 THR A N 1
ATOM 586 C CA . THR A 1 75 ? 6.435 -7.284 -9.485 1.00 85.56 75 THR A CA 1
ATOM 587 C C . THR A 1 75 ? 6.374 -7.440 -7.970 1.00 85.56 75 THR A C 1
ATOM 589 O O . THR A 1 75 ? 6.198 -8.546 -7.466 1.00 85.56 75 THR A O 1
ATOM 592 N N . THR A 1 76 ? 6.482 -6.325 -7.248 1.00 87.88 76 THR A N 1
ATOM 593 C CA . THR A 1 76 ? 6.246 -6.259 -5.799 1.00 87.88 76 THR A CA 1
ATOM 594 C C . THR A 1 76 ? 4.990 -5.434 -5.565 1.00 87.88 76 THR A C 1
ATOM 596 O O . THR A 1 76 ? 4.952 -4.282 -5.980 1.00 87.88 76 THR A O 1
ATOM 599 N N . THR A 1 77 ? 3.960 -5.990 -4.935 1.00 88.75 77 THR A N 1
ATOM 600 C CA . THR A 1 77 ? 2.696 -5.286 -4.645 1.00 88.75 77 THR A CA 1
ATOM 601 C C . THR A 1 77 ? 2.685 -4.723 -3.225 1.00 88.75 77 THR A C 1
ATOM 603 O O . THR A 1 77 ? 3.370 -5.248 -2.346 1.00 88.75 77 THR A O 1
ATOM 606 N N . GLY A 1 78 ? 1.886 -3.679 -2.989 1.00 89.81 78 GLY A N 1
ATOM 607 C CA . GLY A 1 78 ? 1.743 -3.046 -1.678 1.00 89.81 78 GLY A CA 1
ATOM 608 C C . GLY A 1 78 ? 2.625 -1.808 -1.506 1.00 89.81 78 GLY A C 1
ATOM 609 O O . GLY A 1 78 ? 2.947 -1.101 -2.462 1.00 89.81 78 GLY A O 1
ATOM 610 N N . GLY A 1 79 ? 2.993 -1.505 -0.264 1.00 91.44 79 GLY A N 1
ATOM 611 C CA . GLY A 1 79 ? 3.753 -0.302 0.058 1.00 91.44 79 GLY A CA 1
ATOM 612 C C . GLY A 1 79 ? 4.136 -0.211 1.528 1.00 91.44 79 GLY A C 1
ATOM 613 O O . GLY A 1 79 ? 4.118 -1.201 2.256 1.00 91.44 79 GLY A O 1
ATOM 614 N N . PHE A 1 80 ? 4.484 1.001 1.954 1.00 92.12 80 PHE A N 1
ATOM 615 C CA . PHE A 1 80 ? 4.918 1.286 3.316 1.00 92.12 80 PHE A CA 1
ATOM 616 C C . PHE A 1 80 ? 3.863 2.106 4.057 1.00 92.12 80 PHE A C 1
ATOM 618 O O . PHE A 1 80 ? 3.377 3.113 3.542 1.00 92.12 80 PHE A O 1
ATOM 625 N N . ILE A 1 81 ? 3.562 1.694 5.288 1.00 94.38 81 ILE A N 1
ATOM 626 C CA . ILE A 1 81 ? 2.799 2.480 6.260 1.00 94.38 81 ILE A CA 1
ATOM 627 C C . ILE A 1 81 ? 3.786 2.912 7.344 1.00 94.38 81 ILE A C 1
ATOM 629 O O . ILE A 1 81 ? 4.291 2.087 8.106 1.00 94.38 81 ILE A O 1
ATOM 633 N N . SER A 1 82 ? 4.101 4.206 7.386 1.00 94.62 82 SER A N 1
ATOM 634 C CA . SER A 1 82 ? 5.183 4.763 8.215 1.00 94.62 82 SER A CA 1
ATOM 635 C C . SER A 1 82 ? 4.705 5.912 9.102 1.00 94.62 82 SER A C 1
ATOM 637 O O . SER A 1 82 ? 5.423 6.883 9.323 1.00 94.62 82 SER A O 1
ATOM 639 N N . ASP A 1 83 ? 3.484 5.797 9.617 1.00 94.25 83 ASP A N 1
ATOM 640 C CA . ASP A 1 83 ? 2.902 6.788 10.518 1.00 94.25 83 ASP A CA 1
ATOM 641 C C . ASP A 1 83 ? 3.559 6.772 11.908 1.00 94.25 83 ASP A C 1
ATOM 643 O O . ASP A 1 83 ? 4.138 5.767 12.348 1.00 94.25 83 ASP A O 1
ATOM 647 N N . ALA A 1 84 ? 3.433 7.882 12.640 1.00 96.25 84 ALA A N 1
ATOM 648 C CA . ALA A 1 84 ? 3.962 8.024 13.995 1.00 96.25 84 ALA A CA 1
ATOM 649 C C . ALA A 1 84 ? 3.470 6.913 14.948 1.00 96.25 84 ALA A C 1
ATOM 651 O O . ALA A 1 84 ? 2.438 6.256 14.746 1.00 96.25 84 ALA A O 1
ATOM 652 N N . MET A 1 85 ? 4.243 6.652 16.005 1.00 96.38 85 MET A N 1
ATOM 653 C CA . MET A 1 85 ? 3.841 5.708 17.052 1.00 96.38 85 MET A CA 1
ATOM 654 C C . MET A 1 85 ? 2.518 6.138 17.698 1.00 96.38 85 MET A C 1
ATOM 656 O O . MET A 1 85 ? 2.252 7.323 17.857 1.00 96.38 85 MET A O 1
ATOM 660 N N . GLY A 1 86 ? 1.676 5.163 18.049 1.00 94.19 86 GLY A N 1
ATOM 661 C CA . GLY A 1 86 ? 0.372 5.420 18.669 1.00 94.19 86 GLY A CA 1
ATOM 662 C C . GLY A 1 86 ? -0.774 5.745 17.704 1.00 94.19 86 GLY A C 1
ATOM 663 O O . GLY A 1 86 ? -1.920 5.722 18.131 1.00 94.19 86 GLY A O 1
ATOM 664 N N . LEU A 1 87 ? -0.523 5.946 16.402 1.00 94.12 87 LEU A N 1
ATOM 665 C CA . LEU A 1 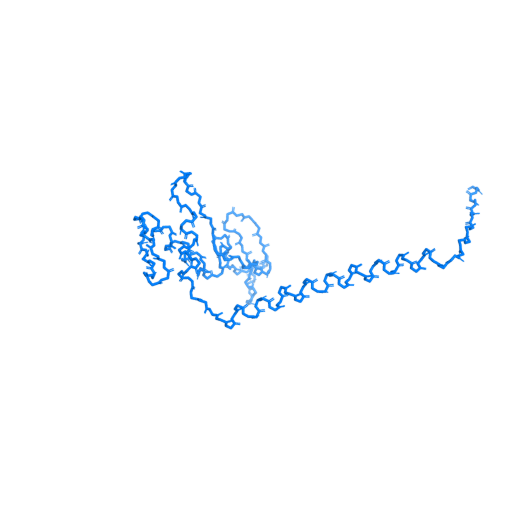87 ? -1.588 6.238 15.420 1.00 94.12 87 LEU A CA 1
ATOM 666 C C . LEU A 1 87 ? -2.407 5.015 14.966 1.00 94.12 87 LEU A C 1
ATOM 668 O O . LEU A 1 87 ? -3.333 5.139 14.168 1.00 94.12 87 LEU A O 1
ATOM 672 N N . GLY A 1 88 ? -2.113 3.834 15.514 1.00 94.19 88 GLY A N 1
ATOM 673 C CA . GLY A 1 88 ? -2.927 2.641 15.287 1.00 94.19 88 GLY A CA 1
ATOM 674 C C . GLY A 1 88 ? -2.662 1.916 13.966 1.00 94.19 88 GLY A C 1
ATOM 675 O O . GLY A 1 88 ? -3.575 1.287 13.446 1.00 94.19 88 GLY A O 1
ATOM 676 N N . LYS A 1 89 ? -1.418 1.930 13.465 1.00 96.00 89 LYS A N 1
ATOM 677 C CA . LYS A 1 89 ? -0.983 1.200 12.251 1.00 96.00 89 LYS A CA 1
ATOM 678 C C . LYS A 1 89 ? -1.409 -0.272 12.211 1.00 96.00 89 LYS A C 1
ATOM 680 O O . LYS A 1 89 ? -1.689 -0.825 11.154 1.00 96.00 89 LYS A O 1
ATOM 685 N N . THR A 1 90 ? -1.479 -0.918 13.374 1.00 94.81 90 THR A N 1
ATOM 686 C CA . THR A 1 90 ? -1.962 -2.299 13.495 1.00 94.81 90 THR A CA 1
ATOM 687 C C . THR A 1 90 ? -3.430 -2.425 13.091 1.00 94.81 90 THR A C 1
ATOM 689 O O . THR A 1 90 ? -3.791 -3.367 12.393 1.00 94.81 90 THR A O 1
ATOM 692 N N . PHE A 1 91 ? -4.277 -1.472 13.489 1.00 94.00 91 PHE A N 1
ATOM 693 C CA . PHE A 1 91 ? -5.687 -1.463 13.100 1.00 94.00 91 PHE A CA 1
ATOM 694 C C . PHE A 1 91 ? -5.849 -1.201 11.605 1.00 94.00 91 PHE A C 1
ATOM 696 O O . PHE A 1 91 ? -6.685 -1.836 10.975 1.00 94.00 91 PHE A O 1
ATOM 703 N N . GLU A 1 92 ? -5.016 -0.333 11.029 1.00 94.44 92 GLU A N 1
ATOM 704 C CA . GLU A 1 92 ? -4.983 -0.091 9.582 1.00 94.44 92 GLU A CA 1
ATOM 705 C C . 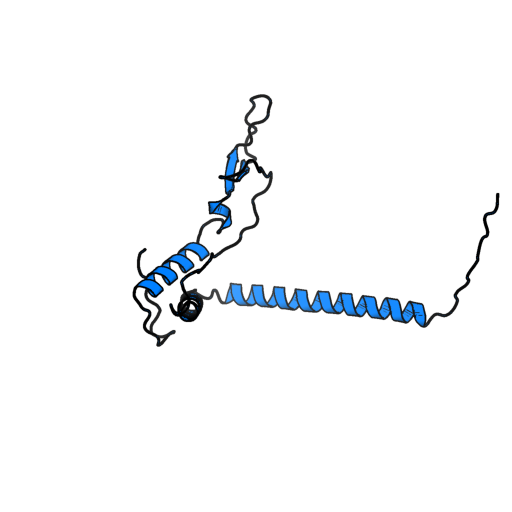GLU A 1 92 ? -4.610 -1.366 8.809 1.00 94.44 92 GLU A C 1
ATOM 707 O O . GLU A 1 92 ? -5.279 -1.708 7.837 1.00 94.44 92 GLU A O 1
ATOM 712 N N . ALA A 1 93 ? -3.605 -2.118 9.275 1.00 93.88 93 ALA A N 1
ATOM 713 C CA . ALA A 1 93 ? -3.204 -3.386 8.662 1.00 93.88 93 ALA A CA 1
ATOM 714 C C . ALA A 1 93 ? -4.296 -4.466 8.761 1.00 93.88 93 ALA A C 1
ATOM 716 O O . ALA A 1 93 ? -4.567 -5.161 7.785 1.00 93.88 93 ALA A O 1
ATOM 717 N N . ILE A 1 94 ? -4.958 -4.598 9.916 1.00 93.38 94 ILE A N 1
ATOM 718 C CA . ILE A 1 94 ? -6.076 -5.542 10.084 1.00 93.38 94 ILE A CA 1
ATOM 719 C C . ILE A 1 94 ? -7.247 -5.147 9.181 1.00 93.38 94 ILE A C 1
ATOM 721 O O . ILE A 1 94 ? -7.801 -5.997 8.489 1.00 93.38 94 ILE A O 1
ATOM 725 N N . ALA A 1 95 ? -7.599 -3.861 9.147 1.00 93.69 95 ALA A N 1
ATOM 726 C CA . ALA A 1 95 ? -8.653 -3.352 8.281 1.00 93.69 95 ALA A CA 1
ATOM 727 C C . ALA A 1 95 ? -8.360 -3.613 6.797 1.00 93.69 95 ALA A C 1
ATOM 729 O O . ALA A 1 95 ? -9.279 -3.948 6.053 1.00 93.69 95 ALA A O 1
ATOM 730 N N . LEU A 1 96 ? -7.095 -3.516 6.377 1.00 92.38 96 LEU A N 1
ATOM 731 C CA . LEU A 1 96 ? -6.666 -3.846 5.018 1.00 92.38 96 LEU A CA 1
ATOM 732 C C . LEU A 1 96 ? -6.857 -5.332 4.706 1.00 92.38 96 LEU A C 1
ATOM 734 O O . LEU A 1 96 ? -7.473 -5.658 3.696 1.00 92.38 96 LEU A O 1
ATOM 738 N N . ILE A 1 97 ? -6.412 -6.222 5.600 1.00 90.94 97 ILE A N 1
ATOM 739 C CA . ILE A 1 97 ? -6.592 -7.676 5.450 1.00 90.94 97 ILE A CA 1
ATOM 740 C C . ILE A 1 97 ? -8.076 -8.025 5.303 1.00 90.94 97 ILE A C 1
ATOM 742 O O . ILE A 1 97 ? -8.440 -8.813 4.437 1.00 90.94 97 ILE A O 1
ATOM 746 N N . VAL A 1 98 ? -8.928 -7.424 6.135 1.00 90.62 98 VAL A N 1
ATOM 747 C CA . VAL A 1 98 ? -10.377 -7.661 6.124 1.00 90.62 98 VAL A CA 1
ATOM 748 C C . VAL A 1 98 ? -11.050 -7.071 4.880 1.00 90.62 98 VAL A C 1
ATOM 750 O O . VAL A 1 98 ? -11.999 -7.649 4.362 1.00 90.62 98 VAL A O 1
ATOM 753 N N . SER A 1 99 ? -10.558 -5.935 4.382 1.00 88.19 99 SER A N 1
ATOM 754 C CA . SER A 1 99 ? -11.100 -5.279 3.184 1.00 88.19 99 SER A CA 1
ATOM 755 C C . SER A 1 99 ? -10.649 -5.941 1.878 1.00 88.19 99 SER A C 1
ATOM 757 O O . SER A 1 99 ? -11.171 -5.604 0.816 1.00 88.19 99 SER A O 1
ATOM 759 N N . CYS A 1 100 ? -9.679 -6.856 1.932 1.00 82.88 100 CYS A N 1
ATOM 760 C CA . CYS A 1 100 ? -9.179 -7.557 0.762 1.00 82.88 100 CYS A CA 1
ATOM 761 C C . CYS A 1 100 ? -10.135 -8.711 0.404 1.00 82.88 100 CYS A C 1
ATOM 763 O O . CYS A 1 100 ? -10.291 -9.642 1.201 1.00 82.88 100 CYS A O 1
ATOM 765 N N . PRO A 1 101 ? -10.783 -8.696 -0.777 1.00 71.56 101 PRO A N 1
ATOM 766 C CA . PRO A 1 101 ? -11.6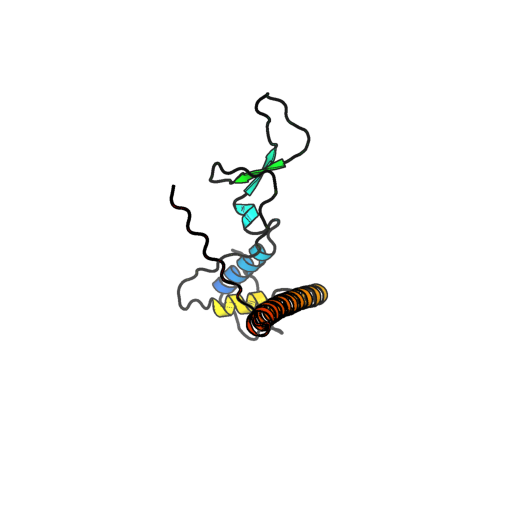27 -9.803 -1.195 1.00 71.56 101 PRO A CA 1
ATOM 767 C C . PRO A 1 101 ? -10.758 -11.051 -1.369 1.00 71.56 101 PRO A C 1
ATOM 769 O O . PRO A 1 101 ? -9.863 -11.105 -2.214 1.00 71.56 101 PRO A O 1
ATOM 772 N N . LEU A 1 102 ? -11.013 -12.067 -0.548 1.00 63.69 102 LEU A N 1
ATOM 773 C CA . LEU A 1 102 ? -10.339 -13.349 -0.672 1.00 63.69 102 LEU A CA 1
ATOM 774 C C . LEU A 1 102 ? -10.845 -14.044 -1.941 1.00 63.69 102 LEU A C 1
ATOM 776 O O . LEU A 1 102 ? -11.934 -14.610 -1.950 1.00 63.69 102 LEU A O 1
ATOM 780 N N . ASP A 1 103 ? -10.037 -14.060 -3.004 1.00 66.50 103 ASP A N 1
ATOM 781 C CA . ASP A 1 103 ? -10.172 -15.110 -4.016 1.00 66.50 103 ASP A CA 1
ATOM 782 C C . ASP A 1 103 ? -9.752 -16.428 -3.352 1.00 66.50 103 ASP A C 1
ATOM 784 O O . ASP A 1 103 ? -8.568 -16.765 -3.218 1.00 66.50 103 ASP A O 1
ATOM 788 N N . GLU A 1 104 ? -10.750 -17.161 -2.871 1.00 59.84 104 GLU A N 1
ATOM 789 C CA . GLU A 1 104 ? -10.601 -18.428 -2.162 1.00 59.84 104 GLU A CA 1
ATOM 790 C C . GLU A 1 104 ? -9.795 -19.445 -2.992 1.00 59.84 104 GLU A C 1
ATOM 792 O O . GLU A 1 104 ? -8.982 -20.208 -2.456 1.00 59.84 104 GLU A O 1
ATOM 797 N N . GLY A 1 105 ? -9.919 -19.378 -4.323 1.00 59.28 105 GLY A N 1
ATOM 798 C CA . GLY A 1 105 ? -9.150 -20.188 -5.259 1.00 59.28 105 GLY A CA 1
ATOM 799 C C . GLY A 1 105 ? -7.677 -19.779 -5.349 1.00 59.28 105 GLY A C 1
ATOM 800 O O . GLY A 1 105 ? -6.812 -20.641 -5.527 1.00 59.28 105 GLY A O 1
ATOM 801 N N . ALA A 1 106 ? -7.351 -18.491 -5.225 1.00 60.84 106 ALA A N 1
ATOM 802 C CA . ALA A 1 106 ? -5.965 -18.012 -5.184 1.00 60.84 106 ALA A CA 1
ATOM 803 C C . ALA A 1 106 ? -5.272 -18.372 -3.859 1.00 60.84 106 ALA A C 1
ATOM 805 O O . ALA A 1 106 ? -4.104 -18.775 -3.856 1.00 60.84 106 ALA A O 1
ATOM 806 N N . ARG A 1 107 ? -6.005 -18.312 -2.739 1.00 58.47 107 ARG A N 1
ATOM 807 C CA . ARG A 1 107 ? -5.501 -18.683 -1.407 1.00 58.47 107 ARG A CA 1
ATOM 808 C C . ARG A 1 107 ? -5.085 -20.153 -1.339 1.00 58.47 107 ARG A C 1
ATOM 810 O O . ARG A 1 107 ? -3.984 -20.456 -0.878 1.00 58.47 107 ARG A O 1
ATOM 817 N N . GLN A 1 108 ? -5.924 -21.061 -1.844 1.00 57.38 108 GLN A N 1
ATOM 818 C CA . GLN A 1 108 ? -5.618 -22.498 -1.859 1.00 57.38 108 GLN A CA 1
ATOM 819 C C . GLN A 1 108 ? -4.401 -22.830 -2.736 1.00 57.38 108 GLN A C 1
ATOM 821 O O . GLN A 1 108 ? -3.578 -23.665 -2.356 1.00 57.38 108 GLN A O 1
ATOM 826 N N . ARG A 1 109 ? -4.252 -22.158 -3.887 1.00 58.00 109 ARG A N 1
ATOM 827 C CA . ARG A 1 109 ? -3.104 -22.337 -4.793 1.00 58.00 109 ARG A CA 1
ATOM 828 C C . ARG A 1 109 ? -1.791 -21.882 -4.153 1.00 58.00 109 ARG A C 1
ATOM 830 O O . ARG A 1 109 ? -0.805 -22.612 -4.219 1.00 58.00 109 ARG A O 1
ATOM 837 N N . ARG A 1 110 ? -1.794 -20.726 -3.477 1.00 55.94 110 ARG A N 1
ATOM 838 C CA . ARG A 1 110 ? -0.607 -20.199 -2.790 1.00 55.94 110 ARG A CA 1
ATOM 839 C C . ARG A 1 110 ? -0.198 -21.077 -1.605 1.00 55.94 110 ARG A C 1
ATOM 841 O O . ARG A 1 110 ? 0.975 -21.394 -1.488 1.00 55.94 110 ARG A O 1
ATOM 848 N N . TRP A 1 111 ? -1.149 -21.527 -0.780 1.00 56.50 111 TRP A N 1
ATOM 849 C CA . TRP A 1 111 ? -0.850 -22.400 0.366 1.00 56.50 111 TRP A CA 1
ATOM 850 C C . TRP A 1 111 ? -0.209 -23.727 -0.061 1.00 56.50 111 TRP A C 1
ATOM 852 O O . TRP A 1 111 ? 0.785 -24.151 0.527 1.00 56.50 111 TRP A O 1
ATOM 862 N N . LYS A 1 112 ? -0.718 -24.362 -1.126 1.00 51.59 112 LYS A N 1
ATOM 863 C CA . LYS A 1 112 ? -0.131 -25.600 -1.665 1.00 51.59 112 LYS A CA 1
ATOM 864 C C . LYS A 1 112 ? 1.313 -25.400 -2.131 1.00 51.59 112 LYS A C 1
ATOM 866 O O . LYS A 1 112 ? 2.165 -26.205 -1.778 1.00 51.59 112 LYS A O 1
ATOM 871 N N . GLN A 1 113 ? 1.608 -24.294 -2.819 1.00 58.41 113 GLN A N 1
ATOM 872 C CA . GLN A 1 113 ? 2.971 -23.976 -3.261 1.00 58.41 113 GLN A CA 1
ATOM 873 C C . GLN A 1 113 ? 3.937 -23.773 -2.091 1.00 58.41 113 GLN A C 1
ATOM 875 O O . GLN A 1 113 ? 5.040 -24.313 -2.121 1.00 58.41 113 GLN A O 1
ATOM 880 N N . THR A 1 114 ? 3.539 -23.055 -1.036 1.00 54.38 114 THR A N 1
ATOM 881 C CA . THR A 1 114 ? 4.405 -22.900 0.140 1.00 54.38 114 THR A CA 1
ATOM 882 C C . THR A 1 114 ? 4.630 -24.246 0.825 1.00 54.38 114 THR A C 1
ATOM 884 O O . THR A 1 114 ? 5.764 -24.582 1.138 1.00 54.38 114 THR A O 1
ATOM 887 N N . THR A 1 115 ? 3.590 -25.065 0.993 1.00 54.97 115 THR A N 1
ATOM 888 C CA . THR A 1 115 ? 3.731 -26.373 1.660 1.00 54.97 115 THR A CA 1
ATOM 889 C C . THR A 1 115 ? 4.640 -27.325 0.865 1.00 54.97 115 THR A C 1
ATOM 891 O O . THR A 1 115 ? 5.484 -28.006 1.443 1.00 54.97 115 THR A O 1
ATOM 894 N N . GLU A 1 116 ? 4.546 -27.326 -0.468 1.00 51.28 116 GLU A N 1
ATOM 895 C CA . GLU A 1 116 ? 5.416 -28.127 -1.339 1.00 51.28 116 GLU A CA 1
ATOM 896 C C . GLU A 1 116 ? 6.888 -27.682 -1.283 1.00 51.28 116 GLU A C 1
ATOM 898 O O . GLU A 1 116 ? 7.783 -28.530 -1.258 1.00 51.28 116 GLU A O 1
ATOM 903 N N . VAL A 1 117 ? 7.157 -26.374 -1.200 1.00 54.41 117 VAL A N 1
ATOM 904 C CA . VAL A 1 117 ? 8.521 -25.830 -1.049 1.00 54.41 117 VAL A CA 1
ATOM 905 C C . VAL A 1 117 ? 9.154 -26.245 0.283 1.00 54.41 117 VAL A C 1
ATOM 907 O O . VAL A 1 117 ? 10.334 -26.602 0.310 1.00 54.41 117 VAL A O 1
ATOM 910 N N . TRP A 1 118 ? 8.375 -26.269 1.368 1.00 43.34 118 TRP A N 1
ATOM 911 C CA . TRP A 1 118 ? 8.859 -26.744 2.667 1.00 43.34 118 TRP A CA 1
ATOM 912 C C . TRP A 1 118 ? 9.173 -28.249 2.628 1.00 43.34 118 TRP A C 1
ATOM 914 O O . TRP A 1 118 ? 10.279 -28.648 2.976 1.00 43.34 118 TRP A O 1
ATOM 924 N N . THR A 1 119 ? 8.292 -29.079 2.054 1.00 51.25 119 THR A N 1
ATOM 925 C CA . THR A 1 119 ? 8.543 -30.536 1.963 1.00 51.25 119 THR A CA 1
ATOM 926 C C . THR A 1 119 ? 9.718 -30.925 1.058 1.00 51.25 119 THR A C 1
ATOM 928 O O . THR A 1 119 ? 10.368 -31.939 1.305 1.00 51.25 119 THR A O 1
ATOM 931 N N . LYS A 1 120 ? 10.016 -30.146 0.007 1.00 51.34 120 LYS A N 1
ATOM 932 C CA . LYS A 1 120 ? 11.185 -30.391 -0.857 1.00 51.34 120 LYS A CA 1
ATOM 933 C C . LYS A 1 120 ? 12.494 -29.979 -0.192 1.00 51.34 120 LYS A C 1
ATOM 935 O O . LYS A 1 120 ? 13.480 -30.697 -0.335 1.00 51.34 120 LYS A O 1
ATOM 940 N N . THR A 1 121 ? 12.494 -28.866 0.539 1.00 49.91 121 THR A N 1
ATOM 941 C CA . THR A 1 121 ? 13.675 -28.407 1.284 1.00 49.91 121 THR A CA 1
ATOM 942 C C . THR A 1 121 ? 14.052 -29.422 2.365 1.00 49.91 121 THR A C 1
ATOM 944 O O . THR A 1 121 ? 15.209 -29.839 2.418 1.00 49.91 121 THR A O 1
ATOM 947 N N . ASP A 1 122 ? 13.071 -29.932 3.115 1.00 52.12 122 ASP A N 1
ATOM 948 C CA . ASP A 1 122 ? 13.305 -30.944 4.155 1.00 52.12 122 ASP A CA 1
ATOM 949 C C . ASP A 1 122 ? 13.762 -32.292 3.580 1.00 52.12 122 ASP A C 1
ATOM 951 O O . ASP A 1 122 ? 14.623 -32.953 4.157 1.00 52.12 122 ASP A O 1
ATOM 955 N N . ARG A 1 123 ? 13.249 -32.695 2.407 1.00 49.47 123 ARG A N 1
ATOM 956 C CA . ARG A 1 123 ? 13.694 -33.933 1.747 1.00 49.47 123 ARG A CA 1
ATOM 957 C C . ARG A 1 123 ? 15.135 -33.818 1.234 1.00 49.47 123 ARG A C 1
ATOM 959 O O . ARG A 1 123 ? 15.897 -34.764 1.382 1.00 49.47 123 ARG A O 1
ATOM 966 N N . SER A 1 124 ? 15.535 -32.649 0.728 1.00 49.69 124 SER A N 1
ATOM 967 C CA . SER A 1 124 ? 16.924 -32.402 0.312 1.00 49.69 124 SER A CA 1
ATOM 968 C C . SER A 1 124 ? 17.905 -32.313 1.491 1.00 49.69 124 SER A C 1
ATOM 970 O O . SER A 1 124 ? 19.036 -32.780 1.382 1.00 49.69 124 SER A O 1
ATOM 972 N N . ALA A 1 125 ? 17.463 -31.787 2.642 1.00 51.81 125 ALA A N 1
ATOM 973 C CA . ALA A 1 125 ? 18.245 -31.787 3.876 1.00 51.81 125 ALA A CA 1
ATOM 974 C C . ALA A 1 125 ? 18.427 -33.216 4.419 1.00 51.81 125 ALA A C 1
ATOM 976 O O . ALA A 1 125 ? 19.555 -33.625 4.693 1.00 51.81 125 ALA A O 1
ATOM 977 N N . ALA A 1 126 ? 17.352 -34.010 4.458 1.00 50.97 126 ALA A N 1
ATOM 978 C CA . ALA A 1 126 ? 17.393 -35.405 4.900 1.00 50.97 126 ALA A CA 1
ATOM 979 C C . ALA A 1 126 ? 18.225 -36.315 3.970 1.00 50.97 126 ALA A C 1
ATOM 981 O O . ALA A 1 126 ? 18.897 -37.236 4.432 1.00 50.97 126 ALA A O 1
ATOM 982 N N . GLU A 1 127 ? 18.229 -36.057 2.658 1.00 52.09 127 GLU A N 1
ATOM 983 C CA . GLU A 1 127 ? 19.072 -36.790 1.700 1.00 52.09 127 GLU A CA 1
ATOM 984 C C . GLU A 1 127 ? 20.563 -36.422 1.830 1.00 52.09 127 GLU A C 1
ATOM 986 O O . GLU A 1 127 ? 21.427 -37.274 1.618 1.00 52.09 127 GLU A O 1
ATOM 991 N N . SER A 1 128 ? 20.884 -35.193 2.253 1.00 53.81 128 SER A N 1
ATOM 992 C CA . SER A 1 128 ? 22.270 -34.774 2.508 1.00 53.81 128 SER A CA 1
ATOM 993 C C . SER A 1 128 ? 22.856 -35.355 3.805 1.00 53.81 128 SER A C 1
ATOM 995 O O . SER A 1 128 ? 24.053 -35.644 3.861 1.00 53.81 128 SER A O 1
ATOM 997 N N . GLU A 1 129 ? 22.021 -35.608 4.819 1.00 51.28 129 GLU A N 1
ATOM 998 C CA . GLU A 1 129 ? 22.444 -36.249 6.071 1.00 51.28 129 GLU A CA 1
ATOM 999 C C . GLU A 1 129 ? 22.682 -37.757 5.893 1.00 51.28 129 GLU A C 1
ATOM 1001 O O . GLU A 1 129 ? 23.660 -38.291 6.421 1.00 51.28 129 GLU A O 1
ATOM 1006 N N . ASN A 1 130 ? 21.880 -38.437 5.064 1.00 49.59 130 ASN A N 1
ATOM 1007 C CA . ASN A 1 130 ? 22.118 -39.848 4.735 1.00 49.59 130 ASN A CA 1
ATOM 1008 C C . ASN A 1 130 ? 23.381 -40.052 3.878 1.00 49.59 130 ASN A C 1
ATOM 1010 O O . ASN A 1 130 ? 24.084 -41.044 4.055 1.00 49.59 130 ASN A O 1
ATOM 1014 N N . SER A 1 131 ? 23.739 -39.093 3.015 1.00 47.31 131 SER A N 1
ATOM 1015 C CA . SER A 1 131 ? 24.983 -39.160 2.231 1.00 47.31 131 SER A CA 1
ATOM 1016 C C . SER A 1 131 ? 26.251 -38.969 3.077 1.00 47.31 131 SER A C 1
ATOM 1018 O O . SER A 1 131 ? 27.310 -39.455 2.683 1.00 47.31 131 SER A O 1
ATOM 1020 N N . LEU A 1 132 ? 26.173 -38.264 4.212 1.00 47.12 132 LEU A N 1
ATOM 1021 C CA . LEU A 1 132 ? 27.280 -38.112 5.168 1.00 47.12 132 LEU A CA 1
ATOM 1022 C C . LEU A 1 132 ? 27.376 -39.307 6.130 1.00 47.12 132 LEU A C 1
ATOM 1024 O O . LEU A 1 132 ? 28.482 -39.700 6.502 1.00 47.12 132 LEU A O 1
ATOM 1028 N N . GLY A 1 133 ? 26.239 -39.916 6.485 1.00 47.06 133 GLY A N 1
ATOM 1029 C CA . GLY A 1 133 ? 26.179 -41.155 7.266 1.00 47.06 133 GLY A CA 1
ATOM 1030 C C . GLY A 1 133 ? 26.772 -42.361 6.529 1.00 47.06 133 GLY A C 1
ATOM 1031 O O . GLY A 1 133 ? 27.576 -43.094 7.109 1.00 47.06 133 GLY A O 1
ATOM 1032 N N . ASP A 1 134 ? 26.476 -42.517 5.236 1.00 45.53 134 ASP A N 1
ATOM 1033 C CA . ASP A 1 134 ? 27.031 -43.606 4.415 1.00 45.53 134 ASP A CA 1
ATOM 1034 C C . ASP A 1 134 ? 28.542 -43.450 4.155 1.00 45.53 134 ASP A C 1
ATOM 1036 O O . ASP A 1 134 ? 29.268 -44.442 4.069 1.00 45.53 134 ASP A O 1
ATOM 1040 N N . LEU A 1 135 ? 29.053 -42.213 4.118 1.00 44.72 135 LEU A N 1
ATOM 1041 C CA . LEU A 1 135 ? 30.487 -41.922 3.963 1.00 44.72 135 LEU A CA 1
ATOM 1042 C C . LEU A 1 135 ? 31.306 -42.190 5.239 1.00 44.72 135 LEU A C 1
ATOM 1044 O O . LEU A 1 135 ? 32.517 -42.390 5.156 1.00 44.72 135 LEU A O 1
ATOM 1048 N N . LEU A 1 136 ? 30.662 -42.217 6.410 1.00 46.38 136 LEU A N 1
ATOM 1049 C CA . LEU A 1 136 ? 31.306 -42.501 7.699 1.00 46.38 136 LEU A CA 1
ATOM 1050 C C . LEU A 1 136 ? 31.098 -43.949 8.176 1.00 46.38 136 LEU A C 1
ATOM 1052 O O . LEU A 1 136 ? 31.877 -44.428 9.000 1.00 46.38 136 LEU A O 1
ATOM 1056 N N . ALA A 1 137 ? 30.101 -44.666 7.646 1.00 48.38 137 ALA A N 1
ATOM 1057 C CA . ALA A 1 137 ? 29.838 -46.071 7.971 1.00 48.38 137 ALA A CA 1
ATOM 1058 C C . ALA A 1 137 ? 30.591 -47.074 7.066 1.00 48.38 137 ALA A C 1
ATOM 1060 O O . ALA A 1 137 ? 30.831 -48.212 7.474 1.00 48.38 137 ALA A O 1
ATOM 1061 N N . GLY A 1 138 ? 31.009 -46.665 5.862 1.00 42.06 138 GLY A N 1
ATOM 1062 C CA . GLY A 1 138 ? 31.796 -47.475 4.924 1.00 42.06 138 GLY A CA 1
ATOM 1063 C C . GLY A 1 138 ? 33.302 -47.244 5.059 1.00 42.06 138 GLY A C 1
ATOM 1064 O O . GLY A 1 138 ? 33.913 -46.567 4.237 1.00 42.06 138 GLY A O 1
ATOM 1065 N N . GLY A 1 139 ? 33.917 -47.792 6.105 1.00 43.94 139 GLY A N 1
ATOM 1066 C CA . GLY A 1 139 ? 35.355 -47.669 6.331 1.00 43.94 139 GLY A CA 1
ATOM 1067 C C . GLY A 1 139 ? 36.211 -48.265 5.207 1.00 43.94 139 GLY A C 1
ATOM 1068 O O . GLY A 1 139 ? 36.275 -49.480 5.067 1.00 43.94 139 GLY A O 1
ATOM 1069 N N . GLN A 1 140 ? 36.953 -47.412 4.490 1.00 37.03 140 GLN A N 1
ATOM 1070 C CA . GLN A 1 140 ? 38.332 -47.678 4.055 1.00 37.03 140 GLN A CA 1
ATOM 1071 C C . GLN A 1 140 ? 39.016 -46.366 3.621 1.00 37.03 140 GLN A C 1
ATOM 1073 O O . GLN A 1 140 ? 39.054 -46.008 2.446 1.00 37.03 140 GLN A O 1
ATOM 1078 N N . LEU A 1 141 ? 39.575 -45.617 4.577 1.00 35.19 141 LEU A N 1
ATOM 1079 C CA . LEU A 1 141 ? 40.463 -44.492 4.268 1.00 35.19 141 LEU A CA 1
ATOM 1080 C C . LEU A 1 141 ? 41.827 -45.040 3.824 1.00 35.19 141 LEU A C 1
ATOM 1082 O O . LEU A 1 141 ? 42.689 -45.332 4.649 1.00 35.19 141 LEU A O 1
ATOM 1086 N N . HIS A 1 142 ? 42.029 -45.179 2.514 1.00 31.78 142 HIS A N 1
ATOM 1087 C CA . HIS A 1 142 ? 43.355 -45.384 1.935 1.00 31.78 142 HIS A CA 1
ATOM 1088 C C . HIS A 1 142 ? 44.015 -44.015 1.707 1.00 31.78 142 HIS A C 1
ATOM 1090 O O . HIS A 1 142 ? 43.914 -43.417 0.638 1.00 31.78 142 HIS A O 1
ATOM 1096 N N . LEU A 1 143 ? 44.669 -43.488 2.744 1.00 33.50 143 LEU A N 1
ATOM 1097 C CA . LEU A 1 143 ? 45.514 -42.295 2.657 1.00 33.50 143 LEU A CA 1
ATOM 1098 C C . LEU A 1 143 ? 46.833 -42.660 1.957 1.00 33.50 143 LEU A C 1
ATOM 1100 O O . LEU A 1 143 ? 47.761 -43.151 2.596 1.00 33.50 143 LEU A O 1
ATOM 1104 N N . SER A 1 144 ? 46.944 -42.408 0.649 1.00 32.72 144 SER A N 1
ATOM 1105 C CA . SER A 1 144 ? 48.254 -42.346 -0.009 1.00 32.72 144 SER A CA 1
ATOM 1106 C C . SER A 1 144 ? 48.792 -40.916 0.073 1.00 32.72 144 SER A C 1
ATOM 1108 O O . SER A 1 144 ? 48.344 -40.031 -0.655 1.00 32.72 144 SER A O 1
ATOM 1110 N N . MET A 1 145 ? 49.757 -40.683 0.964 1.00 30.22 145 MET A N 1
ATOM 1111 C CA . MET A 1 145 ? 50.602 -39.490 0.913 1.00 30.22 145 MET A CA 1
ATOM 1112 C C . MET A 1 145 ? 51.614 -39.660 -0.223 1.00 30.22 145 MET A C 1
ATOM 1114 O O . MET A 1 145 ? 52.506 -40.502 -0.140 1.00 30.22 145 MET A O 1
ATOM 1118 N N . SER A 1 146 ? 51.501 -38.850 -1.271 1.00 33.62 146 SER A N 1
ATOM 1119 C CA . SER A 1 146 ? 52.579 -38.665 -2.242 1.00 33.62 146 SER A CA 1
ATOM 1120 C C . SER A 1 146 ? 53.358 -37.409 -1.864 1.00 33.62 146 SER A C 1
ATOM 1122 O O . SER A 1 146 ? 52.882 -36.290 -2.041 1.00 33.62 146 SER A O 1
ATOM 1124 N N . PHE A 1 147 ? 54.557 -37.610 -1.319 1.00 32.50 147 PHE A N 1
ATOM 1125 C CA . PHE A 1 147 ? 55.600 -36.591 -1.265 1.00 32.50 147 PHE A CA 1
ATOM 1126 C C . PHE A 1 147 ? 56.016 -36.247 -2.701 1.00 32.50 147 PHE A C 1
ATOM 1128 O O . PHE A 1 147 ? 56.430 -37.136 -3.442 1.00 32.50 147 PHE A O 1
ATOM 1135 N N . ILE A 1 148 ? 55.951 -34.971 -3.081 1.00 35.41 148 ILE A N 1
ATOM 1136 C CA . ILE A 1 148 ? 56.684 -34.453 -4.240 1.00 35.41 148 ILE A CA 1
ATOM 1137 C C . ILE A 1 148 ? 57.782 -33.551 -3.685 1.00 35.41 148 ILE A C 1
ATOM 1139 O O . ILE A 1 148 ? 57.535 -32.416 -3.285 1.00 35.41 148 ILE A O 1
ATOM 1143 N N . GLY A 1 149 ? 58.983 -34.119 -3.598 1.00 32.50 149 GLY A N 1
ATOM 1144 C CA . GLY A 1 149 ? 60.239 -33.383 -3.555 1.00 32.50 149 GLY A CA 1
ATOM 1145 C C . GLY A 1 149 ? 60.885 -33.466 -4.935 1.00 32.50 149 GLY A C 1
ATOM 1146 O O . GLY A 1 149 ? 60.945 -34.552 -5.515 1.00 32.50 149 GLY A O 1
ATOM 1147 N N . GLY A 1 150 ? 61.332 -32.320 -5.443 1.00 33.16 150 GLY A N 1
ATOM 1148 C CA . GLY A 1 150 ? 62.016 -32.152 -6.723 1.00 33.16 150 GLY A CA 1
ATOM 1149 C C . GLY A 1 150 ? 62.125 -30.682 -7.069 1.00 33.16 150 GLY A C 1
ATOM 1150 O O . GLY A 1 150 ? 61.120 -30.154 -7.586 1.00 33.16 150 GLY A O 1
#

Sequence (150 aa):
YPAQDVPTDALALTLQPWQRQTLKRAADHESLPGGLNSLFWEASPMQQQDGRTLDATAGWKHRLGEETRSHPPPTTTGGFISDAMGLGKTFEAIALIVSCPLDEGARQRRWKQTTEVWTKTDRSAAESENSLGDLLAGGQLHLSMSFIGG

Foldseek 3Di:
DDFADFPCVQDVDDDDRVLRVVLVVQLCQQVPVLHPCCVFKDFAQDQDPVRDRDPDQTWIQGPVDRDIGSDRDDRDGGDDDDDDPPNPVVVSVVSNVRRDDDPVVVVVVVVVVVVVVVVVVVVVVVVVVVVVVVVVVDDDPPDDDDDDDD

Organism: NCBI:txid156173

Secondary structure (DSSP, 8-state):
----PPPTTT------HHHHHHHHHHHHHHS-TTTGGGGTEEEEEEE-TTS-EEEEEEEEEETTSS-EESSPPPP-------PPTTS-HHHHHHHHHHHS---HHHHHHHHHHHHHHHHHHHHHHHHHHHHHHHHHHS------------

pLDDT: mean 73.18, std 20.71, range [30.22, 96.38]

Radius of gyration: 27.18 Å; chains: 1; bounding box: 82×59×54 Å